Protein AF-A0A923WFX1-F1 (afdb_monomer_lite)

Structure (mmCIF, N/CA/C/O backbone):
data_AF-A0A923WFX1-F1
#
_entry.id   AF-A0A923WFX1-F1
#
loop_
_atom_site.group_PDB
_atom_site.id
_atom_site.type_symbol
_atom_site.label_atom_id
_atom_site.label_alt_id
_atom_site.label_comp_id
_atom_site.label_asym_id
_atom_site.label_entity_id
_atom_site.label_seq_id
_atom_site.pdbx_PD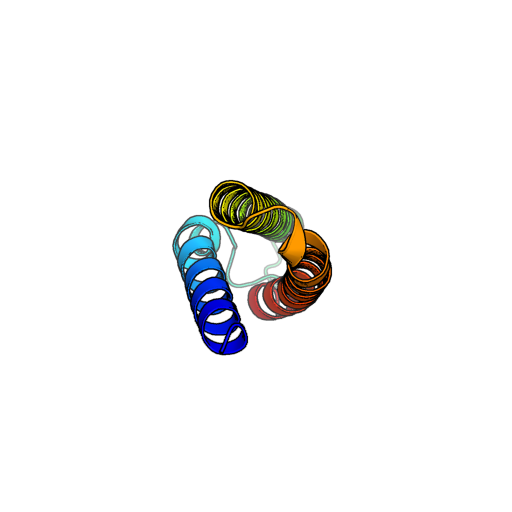B_ins_code
_atom_site.Cartn_x
_atom_site.Cartn_y
_atom_site.Cartn_z
_atom_site.occupancy
_atom_site.B_iso_or_equiv
_atom_site.auth_seq_id
_atom_site.auth_comp_id
_atom_site.auth_asym_id
_atom_site.auth_atom_id
_atom_site.pdbx_PDB_model_num
ATOM 1 N N . MET A 1 1 ? -17.046 -7.056 9.181 1.00 54.22 1 MET A N 1
ATOM 2 C CA . MET A 1 1 ? -15.778 -7.813 9.288 1.00 54.22 1 MET A CA 1
ATOM 3 C C . MET A 1 1 ? -14.644 -6.967 8.711 1.00 54.22 1 MET A C 1
ATOM 5 O O . MET A 1 1 ? -14.670 -6.718 7.514 1.00 54.22 1 MET A O 1
ATOM 9 N N . PRO A 1 2 ? -13.687 -6.487 9.524 1.00 66.69 2 PRO A N 1
ATOM 10 C CA . PRO A 1 2 ? -12.629 -5.570 9.067 1.00 66.69 2 PRO A CA 1
ATOM 11 C C . PRO A 1 2 ? -11.654 -6.188 8.042 1.00 66.69 2 PRO A C 1
ATOM 13 O O . PRO A 1 2 ? -10.977 -5.462 7.326 1.00 66.69 2 PRO A O 1
ATOM 16 N N . TRP A 1 3 ? -11.618 -7.520 7.935 1.00 71.44 3 TRP A N 1
ATOM 17 C CA . TRP A 1 3 ? -10.748 -8.271 7.022 1.00 71.44 3 TRP A CA 1
ATOM 18 C C . TRP A 1 3 ? -11.117 -8.146 5.544 1.00 71.44 3 TRP A C 1
ATOM 20 O O . TRP A 1 3 ? -10.236 -8.130 4.698 1.00 71.44 3 TRP A O 1
ATOM 30 N N . ILE A 1 4 ? -12.405 -8.025 5.220 1.00 78.94 4 ILE A N 1
ATOM 31 C CA . ILE A 1 4 ? -12.843 -7.903 3.820 1.00 78.94 4 ILE A CA 1
ATOM 32 C C . ILE A 1 4 ? -12.394 -6.551 3.259 1.00 78.94 4 ILE A C 1
ATOM 34 O O . ILE A 1 4 ? -11.858 -6.484 2.162 1.00 78.94 4 ILE A O 1
ATOM 38 N N . LEU A 1 5 ? -12.536 -5.485 4.052 1.00 77.75 5 LEU A N 1
ATOM 39 C CA . LEU A 1 5 ? -12.055 -4.150 3.688 1.00 77.75 5 LEU A CA 1
ATOM 40 C C . LEU A 1 5 ? -10.528 -4.109 3.544 1.00 77.75 5 LEU A C 1
ATOM 42 O O . LEU A 1 5 ? -10.035 -3.386 2.691 1.00 77.75 5 LEU A O 1
ATOM 46 N N . PHE A 1 6 ? -9.799 -4.899 4.341 1.00 78.69 6 PHE A N 1
ATOM 47 C CA . PHE A 1 6 ? -8.352 -5.072 4.185 1.00 78.69 6 PHE A CA 1
ATOM 48 C C . PHE A 1 6 ? -7.996 -5.673 2.832 1.00 78.69 6 PHE A C 1
ATOM 50 O O . PHE A 1 6 ? -7.232 -5.080 2.085 1.00 78.69 6 PHE A O 1
ATOM 57 N N . VAL A 1 7 ? -8.589 -6.823 2.506 1.00 82.44 7 VAL A N 1
ATOM 58 C CA . VAL A 1 7 ? -8.282 -7.534 1.260 1.00 82.44 7 VAL A CA 1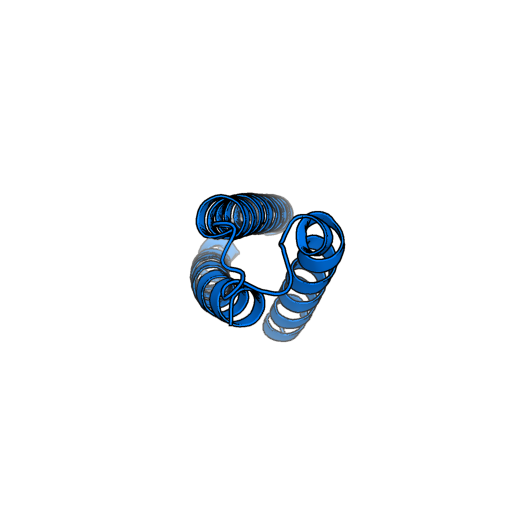
ATOM 59 C C . VAL A 1 7 ? -8.655 -6.683 0.050 1.00 82.44 7 VAL A C 1
ATOM 61 O O . VAL A 1 7 ? -7.874 -6.580 -0.885 1.00 82.44 7 VAL A O 1
ATOM 64 N N . VAL A 1 8 ? -9.816 -6.022 0.078 1.00 86.56 8 VAL A N 1
ATOM 65 C CA . VAL A 1 8 ? -10.236 -5.123 -1.006 1.00 86.56 8 VAL A CA 1
ATOM 66 C C . VAL A 1 8 ? -9.278 -3.938 -1.150 1.00 86.56 8 VAL A C 1
ATOM 68 O O . VAL A 1 8 ? -8.941 -3.578 -2.273 1.00 86.56 8 VAL A O 1
ATOM 71 N N . PHE A 1 9 ? -8.827 -3.344 -0.041 1.00 85.81 9 PHE A N 1
ATOM 72 C CA . PHE A 1 9 ? -7.848 -2.259 -0.074 1.00 85.81 9 PHE A CA 1
ATOM 73 C C . PHE A 1 9 ? -6.514 -2.710 -0.675 1.00 85.81 9 PHE A C 1
ATOM 75 O O . PHE A 1 9 ? -6.045 -2.052 -1.593 1.00 85.81 9 PHE A O 1
ATOM 82 N N . GLU A 1 10 ? -5.946 -3.826 -0.211 1.00 84.62 10 GLU A N 1
ATOM 83 C CA . GLU A 1 10 ? -4.674 -4.357 -0.730 1.00 84.62 10 GLU A CA 1
ATOM 84 C C . GLU A 1 10 ? -4.777 -4.689 -2.221 1.00 84.62 10 GLU A C 1
ATOM 86 O O . GLU A 1 10 ? -3.962 -4.238 -3.012 1.00 84.62 10 GLU A O 1
ATOM 91 N N . VAL A 1 11 ? -5.853 -5.357 -2.652 1.00 86.94 11 VAL A N 1
ATOM 92 C CA . VAL A 1 11 ? -6.075 -5.650 -4.076 1.00 86.94 11 VAL A CA 1
ATOM 93 C C . VAL A 1 11 ? -6.135 -4.360 -4.902 1.00 86.94 11 VAL A C 1
ATOM 95 O O . VAL A 1 11 ? -5.499 -4.266 -5.951 1.00 86.94 11 VAL A O 1
ATOM 98 N N . LEU A 1 12 ? -6.870 -3.345 -4.442 1.00 87.75 12 LEU A N 1
ATOM 99 C CA . LEU A 1 12 ? -6.957 -2.063 -5.146 1.00 87.75 12 LEU A CA 1
ATOM 100 C C . LEU A 1 12 ? -5.629 -1.298 -5.139 1.00 87.75 12 LEU A C 1
ATOM 102 O O . LEU A 1 12 ? -5.290 -0.688 -6.152 1.00 87.75 12 LEU A O 1
ATOM 106 N N . ALA A 1 13 ? -4.889 -1.330 -4.031 1.00 86.81 13 ALA A N 1
ATOM 107 C CA . ALA A 1 13 ? -3.573 -0.718 -3.918 1.00 86.81 13 ALA A CA 1
ATOM 108 C C . ALA A 1 13 ? -2.597 -1.392 -4.886 1.00 86.81 13 ALA A C 1
ATOM 110 O O . ALA A 1 13 ? -2.026 -0.707 -5.732 1.00 86.81 13 ALA A O 1
ATOM 111 N N . TYR A 1 14 ? -2.513 -2.723 -4.863 1.00 84.38 14 TYR A N 1
ATOM 112 C CA . TYR A 1 14 ? -1.670 -3.502 -5.758 1.00 84.38 14 TYR A CA 1
ATOM 113 C C . TYR A 1 14 ? -1.987 -3.229 -7.227 1.00 84.38 14 TYR A C 1
ATOM 115 O O . TYR A 1 14 ? -1.099 -2.850 -7.987 1.00 84.38 14 TYR A O 1
ATOM 123 N N . PHE A 1 15 ? -3.247 -3.375 -7.653 1.00 85.06 15 PHE A N 1
ATOM 124 C CA . PHE A 1 15 ? -3.605 -3.165 -9.059 1.00 85.06 15 PHE A CA 1
ATOM 125 C C . PHE A 1 15 ? -3.481 -1.697 -9.478 1.00 85.06 15 PHE A C 1
ATOM 127 O O . PHE A 1 15 ? -3.021 -1.427 -10.585 1.00 85.06 15 PHE A O 1
ATOM 134 N N . GLY A 1 16 ? -3.831 -0.749 -8.606 1.00 84.56 16 GLY A N 1
ATOM 135 C CA . GLY A 1 16 ? -3.665 0.678 -8.874 1.00 84.56 16 GLY A CA 1
ATOM 136 C C . GLY A 1 16 ? -2.196 1.052 -9.061 1.00 84.56 16 GLY A C 1
ATOM 137 O O . GLY A 1 16 ? -1.828 1.643 -10.076 1.00 84.56 16 GLY A O 1
ATOM 138 N N . LEU A 1 17 ? -1.337 0.642 -8.127 1.00 84.19 17 LEU A N 1
ATOM 139 C CA . LEU A 1 17 ? 0.103 0.882 -8.189 1.00 84.19 17 LEU A CA 1
ATOM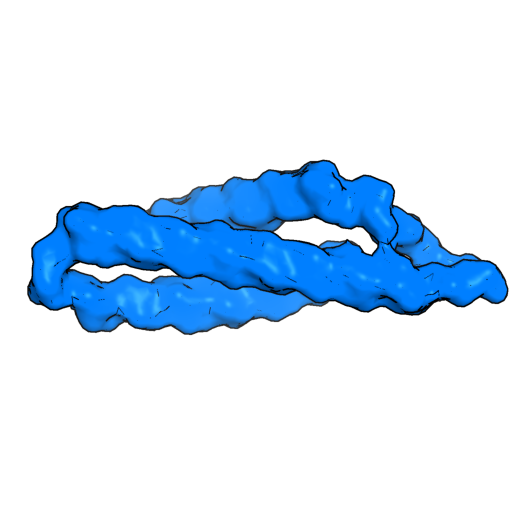 140 C C . LEU A 1 17 ? 0.754 0.123 -9.347 1.00 84.19 17 LEU A C 1
ATOM 142 O O . LEU A 1 17 ? 1.608 0.680 -10.026 1.00 84.19 17 LEU A O 1
ATOM 146 N N . ARG A 1 18 ? 0.321 -1.107 -9.638 1.00 81.50 18 ARG A N 1
ATOM 147 C CA . ARG A 1 18 ? 0.797 -1.880 -10.792 1.00 81.50 18 ARG A CA 1
ATOM 148 C C . ARG A 1 18 ? 0.434 -1.213 -12.116 1.00 81.50 18 ARG A C 1
ATOM 150 O O . ARG A 1 18 ? 1.244 -1.244 -13.031 1.00 81.50 18 ARG A O 1
ATOM 157 N N . VAL A 1 19 ? -0.737 -0.592 -12.242 1.00 81.56 19 VAL A N 1
ATOM 158 C CA . VAL A 1 19 ? -1.092 0.166 -13.455 1.00 81.56 19 VAL A CA 1
ATOM 159 C C . VAL A 1 19 ? -0.259 1.446 -13.572 1.00 81.56 19 VAL A C 1
ATOM 161 O O . VAL A 1 19 ? 0.213 1.761 -14.660 1.00 81.56 19 VAL A O 1
ATOM 164 N N . ILE A 1 20 ? -0.041 2.162 -12.465 1.00 80.38 20 ILE A N 1
ATOM 165 C CA . ILE A 1 20 ? 0.712 3.429 -12.453 1.00 80.38 20 ILE A CA 1
ATOM 166 C C . ILE A 1 20 ? 2.213 3.198 -12.690 1.00 80.38 20 ILE A C 1
ATOM 168 O O . ILE A 1 20 ? 2.834 3.915 -13.470 1.00 80.38 20 ILE A O 1
ATOM 172 N N . PHE A 1 21 ? 2.798 2.204 -12.019 1.00 78.81 21 PHE A N 1
ATOM 173 C CA . PHE A 1 21 ? 4.245 1.978 -11.968 1.00 78.81 21 PHE A CA 1
ATOM 174 C C . PHE A 1 21 ? 4.711 0.754 -12.768 1.00 78.81 21 PHE A C 1
ATOM 176 O O . PHE A 1 21 ? 5.893 0.656 -13.084 1.00 78.81 21 PHE A O 1
ATOM 183 N N . GLY A 1 22 ? 3.821 -0.165 -13.151 1.00 63.25 22 GLY A N 1
ATOM 184 C CA . GLY A 1 22 ? 4.186 -1.378 -13.897 1.00 63.25 22 GLY A CA 1
ATOM 185 C C . GLY A 1 22 ? 4.661 -1.114 -15.326 1.00 63.25 22 GLY A C 1
ATOM 186 O O . GLY A 1 22 ? 5.363 -1.944 -15.887 1.00 63.25 22 GLY A O 1
ATOM 187 N N . GLY A 1 23 ? 4.346 0.054 -15.898 1.00 62.56 23 GLY A N 1
ATOM 188 C CA . GLY A 1 23 ? 4.907 0.500 -17.179 1.00 62.56 23 GLY A CA 1
ATOM 189 C C . GLY A 1 23 ? 6.322 1.086 -17.084 1.00 62.56 23 GLY A C 1
ATOM 190 O O . GLY A 1 23 ? 6.923 1.376 -18.113 1.00 62.56 23 GLY A O 1
ATOM 191 N N . LEU A 1 24 ? 6.852 1.289 -15.871 1.00 60.00 24 LEU A N 1
ATOM 192 C CA . LEU A 1 24 ? 8.181 1.871 -15.651 1.00 60.00 24 LEU A CA 1
ATOM 193 C C . LEU A 1 24 ? 9.293 0.816 -15.549 1.00 60.00 24 LEU A C 1
ATOM 195 O O . LEU A 1 24 ? 10.466 1.181 -15.567 1.00 60.00 24 LEU A O 1
ATOM 199 N N . GLY A 1 25 ? 8.945 -0.468 -15.420 1.00 56.12 25 GLY A N 1
ATOM 200 C CA . GLY A 1 25 ? 9.900 -1.577 -15.351 1.00 56.12 25 GLY A CA 1
ATOM 201 C C . GLY A 1 25 ? 10.131 -2.230 -16.709 1.00 56.12 25 GLY A C 1
ATOM 202 O O . GLY A 1 25 ? 9.208 -2.364 -17.509 1.00 56.12 25 GLY A O 1
ATOM 203 N N . ALA A 1 26 ? 11.366 -2.662 -16.964 1.00 56.62 26 ALA A N 1
ATOM 204 C CA . ALA A 1 26 ? 11.676 -3.488 -18.127 1.00 56.62 26 ALA A CA 1
ATOM 205 C C . ALA A 1 26 ? 11.311 -4.949 -17.818 1.00 56.62 26 ALA A C 1
ATOM 207 O O . ALA A 1 26 ? 11.725 -5.477 -16.785 1.00 56.62 26 ALA A O 1
ATOM 208 N N . THR A 1 27 ? 10.571 -5.605 -18.719 1.00 56.66 27 THR A N 1
ATOM 209 C CA . THR A 1 27 ? 10.098 -6.998 -18.581 1.00 56.66 27 THR A CA 1
ATOM 210 C C . THR A 1 27 ? 11.217 -8.032 -18.473 1.00 56.66 27 THR A C 1
ATOM 212 O O . THR A 1 27 ? 10.979 -9.111 -17.945 1.00 56.66 27 THR A O 1
ATOM 215 N N . ASP A 1 28 ? 12.437 -7.701 -18.903 1.00 54.69 28 ASP A N 1
ATOM 216 C CA . ASP A 1 28 ? 13.558 -8.637 -18.939 1.00 54.69 28 ASP A CA 1
ATOM 217 C C . ASP A 1 28 ? 14.778 -8.093 -18.183 1.00 54.69 28 ASP A C 1
ATOM 219 O O . ASP A 1 28 ? 15.554 -7.270 -18.684 1.00 54.69 28 ASP A O 1
ATOM 223 N N . GLN A 1 29 ? 14.973 -8.595 -16.958 1.00 52.19 29 GLN A N 1
ATOM 224 C CA . GLN A 1 29 ? 16.149 -8.298 -16.121 1.00 52.19 29 GLN A CA 1
ATOM 225 C C . GLN A 1 29 ? 17.436 -8.970 -16.640 1.00 52.19 29 GLN A C 1
ATOM 227 O O . GLN A 1 29 ? 18.535 -8.599 -16.240 1.00 52.19 29 GLN A O 1
ATOM 232 N N . TRP A 1 30 ? 17.297 -9.952 -17.539 1.00 55.78 30 TRP A N 1
ATOM 233 C CA . TRP A 1 30 ? 18.383 -10.755 -18.120 1.00 55.78 30 TRP A CA 1
ATOM 234 C C . TRP A 1 30 ? 18.907 -10.196 -19.449 1.00 55.78 30 TRP A C 1
ATOM 236 O O . TRP A 1 30 ? 19.633 -10.868 -20.182 1.00 55.78 30 TRP A O 1
ATOM 246 N N . THR A 1 31 ? 18.529 -8.963 -19.778 1.00 56.91 31 THR A N 1
ATOM 247 C CA . THR A 1 31 ? 19.003 -8.277 -20.977 1.00 56.91 31 THR A CA 1
ATOM 248 C C . THR A 1 31 ? 20.460 -7.838 -20.762 1.00 56.91 31 THR A C 1
ATOM 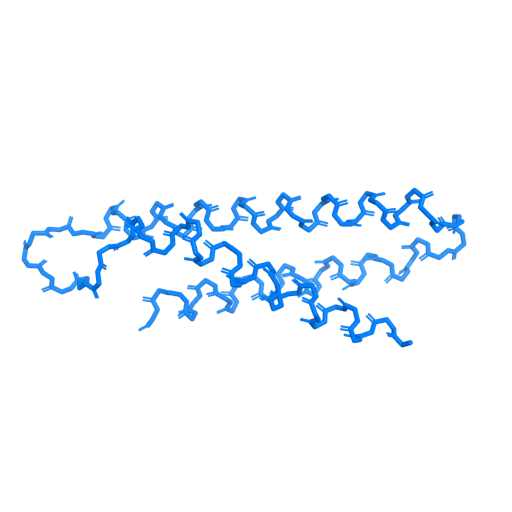250 O O . THR A 1 31 ? 20.768 -7.260 -19.721 1.00 56.91 31 THR A O 1
ATOM 253 N N . PRO A 1 32 ? 21.378 -8.037 -21.729 1.00 59.25 32 PRO A N 1
ATOM 254 C CA . PRO A 1 32 ? 22.788 -7.641 -21.594 1.00 59.25 32 PRO A CA 1
ATOM 255 C C . PRO A 1 32 ? 23.001 -6.126 -21.410 1.00 59.25 32 PRO A C 1
ATOM 257 O O . PRO A 1 32 ? 24.089 -5.695 -21.033 1.00 59.25 32 PRO A O 1
ATOM 260 N N . ASN A 1 33 ? 21.963 -5.314 -21.644 1.00 57.06 33 ASN A N 1
ATOM 261 C CA . ASN A 1 33 ? 21.924 -3.898 -21.303 1.00 57.06 33 ASN A CA 1
ATOM 262 C C . ASN A 1 33 ? 21.272 -3.729 -19.920 1.00 57.06 33 ASN A C 1
ATOM 264 O O . ASN A 1 33 ? 20.067 -3.891 -19.764 1.00 57.06 33 ASN A O 1
ATOM 268 N N . ASN A 1 34 ? 22.104 -3.445 -18.924 1.00 54.47 34 ASN A N 1
ATOM 269 C CA . ASN A 1 34 ? 21.840 -3.493 -17.488 1.00 54.47 34 ASN A CA 1
ATOM 270 C C . ASN A 1 34 ? 20.586 -2.691 -17.034 1.00 54.47 34 ASN A C 1
ATOM 272 O O . ASN A 1 34 ? 20.675 -1.493 -16.769 1.00 54.47 34 ASN A O 1
ATOM 276 N N . THR A 1 35 ? 19.423 -3.346 -16.904 1.00 60.62 35 THR A N 1
ATOM 277 C CA . THR A 1 35 ? 18.150 -2.760 -16.414 1.00 60.62 35 THR A CA 1
ATOM 278 C C . THR A 1 35 ? 17.921 -2.936 -14.906 1.00 60.62 35 THR A C 1
ATOM 280 O O . THR A 1 35 ? 16.895 -2.494 -14.385 1.00 60.62 35 THR A O 1
ATOM 283 N N . ILE A 1 36 ? 18.887 -3.505 -14.169 1.00 62.28 36 ILE A N 1
ATOM 284 C CA . ILE A 1 36 ? 18.839 -3.672 -12.699 1.00 62.28 36 ILE A CA 1
ATOM 285 C C . ILE A 1 36 ? 18.519 -2.336 -12.003 1.00 62.28 36 ILE A C 1
ATOM 287 O O . ILE A 1 36 ? 17.721 -2.279 -11.065 1.00 62.28 36 ILE A O 1
ATOM 291 N N . SER A 1 37 ? 19.096 -1.241 -12.511 1.00 64.75 37 SER A N 1
ATOM 292 C CA . SER A 1 37 ? 18.896 0.124 -12.013 1.00 64.75 37 SER A CA 1
ATOM 293 C C . SER A 1 37 ? 17.490 0.693 -12.279 1.00 64.75 37 SER A C 1
ATOM 295 O O . SER A 1 37 ? 17.075 1.629 -11.601 1.00 64.75 37 SER A O 1
ATOM 297 N N . LEU A 1 38 ? 16.735 0.144 -13.229 1.00 67.88 38 LEU A N 1
ATOM 298 C CA . LEU A 1 38 ? 15.364 0.572 -13.505 1.00 67.88 38 LEU A CA 1
ATOM 299 C C . LEU A 1 38 ? 14.371 -0.189 -12.618 1.00 67.88 38 LEU A C 1
ATOM 301 O O . LEU A 1 38 ? 13.457 0.401 -12.049 1.00 67.88 38 LEU A O 1
ATOM 305 N N . ASN A 1 39 ? 14.610 -1.482 -12.402 1.00 75.38 39 ASN A N 1
ATOM 306 C CA . ASN A 1 39 ? 13.700 -2.324 -11.628 1.00 75.38 39 ASN A CA 1
ATOM 307 C C . ASN A 1 39 ? 13.753 -2.043 -10.117 1.00 75.38 39 ASN A C 1
ATOM 309 O O . ASN A 1 39 ? 12.705 -2.044 -9.470 1.00 75.38 39 ASN A O 1
ATOM 313 N N . TRP A 1 40 ? 14.918 -1.703 -9.541 1.00 76.62 40 TRP A N 1
ATOM 314 C CA . TRP A 1 40 ? 14.944 -1.241 -8.140 1.00 76.62 40 TRP A CA 1
ATOM 315 C C . TRP A 1 40 ? 14.204 0.096 -7.973 1.00 76.62 40 TRP A C 1
ATOM 317 O O . TRP A 1 40 ? 13.544 0.301 -6.958 1.00 76.62 40 TRP A O 1
ATOM 327 N N . ALA A 1 41 ? 14.266 0.990 -8.970 1.00 81.12 41 ALA A N 1
ATOM 328 C CA . ALA A 1 41 ? 13.568 2.269 -8.919 1.00 81.12 41 ALA A CA 1
ATOM 329 C C . ALA A 1 41 ? 12.046 2.060 -8.924 1.00 81.12 41 ALA A C 1
ATOM 331 O O . ALA A 1 41 ? 11.341 2.684 -8.133 1.00 81.12 41 ALA A O 1
ATOM 332 N N . VAL A 1 42 ? 11.544 1.130 -9.743 1.00 80.31 42 VAL A N 1
ATOM 333 C CA . VAL A 1 42 ? 10.131 0.709 -9.739 1.00 80.31 42 VAL A CA 1
ATOM 334 C C . VAL A 1 42 ? 9.726 0.170 -8.369 1.00 80.31 42 VAL A C 1
ATOM 336 O O . VAL A 1 42 ? 8.688 0.567 -7.844 1.00 80.31 42 VAL A O 1
ATOM 339 N N . ALA A 1 43 ? 10.560 -0.672 -7.755 1.00 82.25 43 ALA A N 1
ATOM 340 C CA . ALA A 1 43 ? 10.298 -1.203 -6.421 1.00 82.25 43 ALA A CA 1
ATOM 341 C C . ALA A 1 43 ? 10.220 -0.094 -5.361 1.00 82.25 43 ALA A C 1
ATOM 343 O O . ALA A 1 43 ? 9.310 -0.092 -4.536 1.00 82.25 43 ALA A O 1
ATOM 344 N N . VAL A 1 44 ? 11.128 0.887 -5.405 1.00 86.44 44 VAL A N 1
ATOM 345 C CA . VAL A 1 44 ? 11.108 2.037 -4.489 1.00 86.44 44 VAL A CA 1
ATOM 346 C C . VAL A 1 44 ? 9.847 2.876 -4.678 1.00 86.44 44 VAL A C 1
ATOM 348 O O . VAL A 1 44 ? 9.190 3.207 -3.692 1.00 86.44 44 VAL A O 1
ATOM 351 N N . TRP A 1 45 ? 9.470 3.189 -5.920 1.00 86.25 45 TRP A N 1
ATOM 352 C CA . TRP A 1 45 ? 8.236 3.928 -6.201 1.00 86.25 45 TRP A CA 1
ATOM 353 C C . TRP A 1 45 ? 6.990 3.174 -5.741 1.00 86.25 45 TRP A C 1
ATOM 355 O O . TRP A 1 45 ? 6.094 3.780 -5.151 1.00 86.25 45 TRP A O 1
ATOM 365 N N . PHE A 1 46 ? 6.964 1.856 -5.939 1.00 85.75 46 PHE A N 1
ATOM 366 C CA . PHE A 1 46 ? 5.884 0.998 -5.468 1.00 85.75 46 PHE A CA 1
ATOM 367 C C . PHE A 1 46 ? 5.776 1.021 -3.937 1.00 85.75 46 PHE A C 1
ATOM 369 O O . PHE A 1 46 ? 4.698 1.275 -3.406 1.00 85.75 46 PHE A O 1
ATOM 376 N N . ILE A 1 47 ? 6.897 0.853 -3.226 1.00 86.81 47 ILE A N 1
ATOM 377 C CA . ILE A 1 47 ? 6.958 0.920 -1.757 1.00 86.81 47 ILE A CA 1
ATOM 378 C C . ILE A 1 47 ? 6.460 2.277 -1.253 1.00 86.81 47 ILE A C 1
ATOM 380 O O . ILE A 1 47 ? 5.612 2.338 -0.363 1.00 86.81 47 ILE A O 1
ATOM 384 N N . LEU A 1 48 ? 6.956 3.376 -1.826 1.00 90.44 48 LEU A N 1
ATOM 385 C CA . LEU A 1 48 ? 6.550 4.722 -1.422 1.00 90.44 48 LEU A CA 1
ATOM 386 C C . LEU A 1 48 ? 5.056 4.960 -1.668 1.00 90.44 48 LEU A C 1
ATOM 388 O O . LEU A 1 48 ? 4.370 5.489 -0.791 1.00 90.44 48 LEU A O 1
ATOM 392 N N . GLY A 1 49 ? 4.544 4.540 -2.828 1.00 89.50 49 GLY A N 1
ATOM 393 C CA . GLY A 1 49 ? 3.126 4.635 -3.165 1.00 89.50 49 GLY A CA 1
ATOM 394 C C . GLY A 1 49 ? 2.246 3.822 -2.217 1.00 89.50 49 GLY A C 1
ATOM 395 O O . GLY A 1 49 ? 1.234 4.330 -1.729 1.00 89.50 49 GLY A O 1
ATOM 396 N N . HIS A 1 50 ? 2.663 2.598 -1.887 1.00 87.31 50 HIS A N 1
ATOM 397 C CA . HIS A 1 50 ? 1.936 1.723 -0.968 1.00 87.31 50 HIS A CA 1
ATOM 398 C C . HIS A 1 50 ? 1.906 2.275 0.451 1.00 87.31 50 HIS A C 1
ATOM 400 O O . HIS A 1 50 ? 0.846 2.341 1.075 1.00 87.31 50 HIS A O 1
ATOM 406 N N . VAL A 1 51 ? 3.048 2.752 0.954 1.00 88.50 51 VAL A N 1
ATOM 407 C CA . VAL A 1 51 ? 3.124 3.410 2.264 1.00 88.50 51 VAL A CA 1
ATOM 408 C C . VAL A 1 51 ? 2.235 4.652 2.287 1.00 88.50 51 VAL A C 1
ATOM 410 O O . VAL A 1 51 ? 1.471 4.827 3.236 1.00 88.50 51 VAL A O 1
ATOM 413 N N . ALA A 1 52 ? 2.268 5.485 1.243 1.00 89.25 52 ALA A N 1
ATOM 414 C CA . ALA A 1 52 ? 1.421 6.672 1.154 1.00 89.25 52 ALA A CA 1
ATOM 415 C C . ALA A 1 52 ? -0.078 6.319 1.175 1.00 89.25 52 ALA A C 1
ATOM 417 O O . ALA A 1 52 ? -0.832 6.911 1.951 1.00 89.25 52 ALA A O 1
ATOM 418 N N . LEU A 1 53 ? -0.502 5.319 0.393 1.00 89.12 53 LEU A N 1
ATOM 419 C CA . LEU A 1 53 ? -1.875 4.799 0.391 1.00 89.12 53 LEU A CA 1
ATOM 420 C C . LEU A 1 53 ? -2.281 4.266 1.767 1.00 89.12 53 LEU A C 1
ATOM 422 O O . LEU A 1 53 ? -3.357 4.592 2.270 1.00 89.12 53 LEU A O 1
ATOM 426 N N . THR A 1 54 ? -1.403 3.491 2.399 1.00 85.75 54 THR A N 1
ATOM 427 C CA . THR A 1 54 ? -1.647 2.885 3.711 1.00 85.75 54 THR A CA 1
ATOM 428 C C . THR A 1 54 ? -1.776 3.951 4.797 1.00 85.75 54 THR A C 1
ATOM 430 O O . THR A 1 54 ? -2.683 3.888 5.629 1.00 85.75 54 THR A O 1
ATOM 433 N N . VAL A 1 55 ? -0.918 4.974 4.777 1.00 84.94 55 VAL A N 1
ATOM 434 C CA . VAL A 1 55 ? -0.988 6.114 5.702 1.00 84.94 55 VAL A CA 1
ATOM 435 C C . VAL A 1 55 ? -2.255 6.934 5.460 1.00 84.94 55 VAL A C 1
ATOM 437 O O . VAL A 1 55 ? -2.943 7.274 6.421 1.00 84.94 55 VAL A O 1
ATOM 440 N N . ALA A 1 56 ? -2.618 7.214 4.206 1.00 85.38 56 ALA A N 1
ATOM 441 C CA . ALA A 1 56 ? -3.851 7.928 3.879 1.00 85.38 56 ALA A CA 1
ATOM 442 C C . ALA A 1 56 ? -5.096 7.163 4.362 1.00 85.38 56 ALA A C 1
ATOM 444 O O . ALA A 1 56 ? -5.963 7.743 5.023 1.00 85.38 56 ALA A O 1
ATOM 445 N N . ALA A 1 57 ? -5.150 5.850 4.117 1.00 83.31 57 ALA A N 1
ATOM 446 C CA . ALA A 1 57 ? -6.212 4.977 4.606 1.00 83.31 57 ALA A CA 1
ATOM 447 C C . ALA A 1 57 ? -6.262 4.951 6.142 1.00 83.31 57 ALA A C 1
ATOM 449 O O . ALA A 1 57 ? -7.342 5.07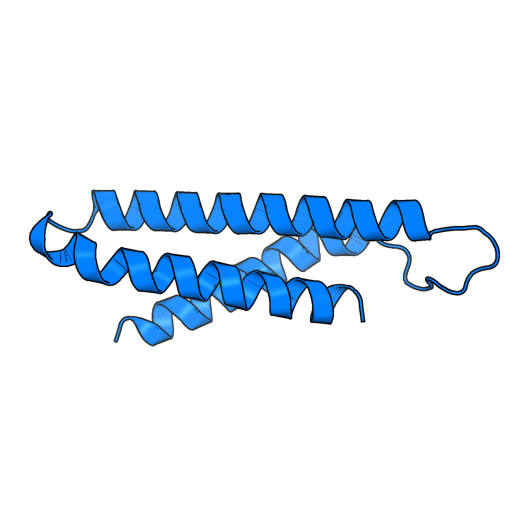0 6.728 1.00 83.31 57 ALA A O 1
ATOM 450 N N . TYR A 1 58 ? -5.103 4.872 6.804 1.00 81.38 58 TYR A N 1
ATOM 451 C CA . TYR A 1 58 ? -4.990 4.933 8.261 1.00 81.38 58 TYR A CA 1
ATOM 452 C C . TYR A 1 58 ? -5.516 6.258 8.821 1.00 81.38 58 TYR A C 1
ATOM 454 O O . TYR A 1 58 ? -6.288 6.255 9.781 1.00 81.38 58 TYR A O 1
ATOM 462 N N . LEU A 1 59 ? -5.146 7.390 8.215 1.00 82.12 59 LEU A N 1
ATOM 463 C CA . LEU A 1 59 ? -5.609 8.715 8.624 1.00 82.12 59 LEU A CA 1
ATOM 464 C C . LEU A 1 59 ? -7.121 8.860 8.430 1.00 82.12 59 LEU A C 1
ATOM 466 O O . LEU A 1 59 ? -7.804 9.292 9.358 1.00 82.12 59 LEU A O 1
ATOM 470 N N . MET A 1 60 ? -7.662 8.432 7.285 1.00 81.81 60 MET A N 1
ATOM 471 C CA . MET A 1 60 ? -9.108 8.427 7.034 1.00 81.81 60 MET A CA 1
ATOM 472 C C . MET A 1 60 ? -9.869 7.575 8.056 1.00 81.81 60 MET A C 1
ATOM 474 O O . MET A 1 60 ? -10.894 8.013 8.586 1.00 81.81 60 MET A O 1
ATOM 478 N N . LEU A 1 61 ? -9.374 6.373 8.372 1.00 76.56 61 LEU A N 1
ATOM 479 C CA . LEU A 1 61 ? -9.982 5.522 9.397 1.00 76.56 61 LEU A CA 1
ATOM 480 C C . LEU A 1 61 ? -9.866 6.146 10.789 1.00 76.56 61 LEU A C 1
ATOM 482 O O . LEU A 1 61 ? -10.833 6.123 11.544 1.00 76.56 61 LEU A O 1
ATOM 486 N N . SER A 1 62 ? -8.712 6.720 11.125 1.00 70.50 62 SER A N 1
ATOM 487 C CA . SER A 1 62 ? -8.451 7.358 12.420 1.00 70.50 62 SER A CA 1
ATOM 488 C C . SER A 1 62 ? -9.326 8.594 12.645 1.00 70.50 62 SER A C 1
ATOM 490 O O . SER A 1 62 ? -9.765 8.835 13.767 1.00 70.50 62 SER A O 1
ATOM 492 N N . GLN A 1 63 ? -9.640 9.342 11.582 1.00 75.88 63 GLN A N 1
ATOM 493 C CA . GLN A 1 63 ? -10.593 10.454 11.631 1.00 75.88 63 GLN A CA 1
ATOM 494 C C . GLN A 1 63 ? -12.046 9.980 11.796 1.00 75.88 63 GLN A C 1
ATOM 496 O O . GLN A 1 63 ? -12.850 10.684 12.402 1.00 75.88 63 GLN A O 1
ATOM 501 N N . ARG A 1 64 ? -12.392 8.787 11.291 1.00 71.94 64 ARG A N 1
ATOM 502 C CA . ARG A 1 64 ? -13.750 8.215 11.386 1.00 71.94 64 ARG A CA 1
ATOM 503 C C . ARG A 1 64 ? -14.000 7.391 12.654 1.00 71.94 64 ARG A C 1
ATOM 505 O O . ARG A 1 64 ? -15.151 7.227 13.050 1.00 71.94 64 ARG A O 1
ATOM 512 N N . LEU A 1 65 ? -12.962 6.843 13.284 1.00 61.66 65 LEU A N 1
ATOM 513 C CA . LEU A 1 65 ? -13.081 5.958 14.446 1.00 61.66 65 LEU A CA 1
ATOM 514 C C . LEU A 1 65 ? -12.835 6.724 15.752 1.00 61.66 65 LEU A C 1
ATOM 516 O O . LEU A 1 65 ? -11.736 7.209 16.013 1.00 61.66 65 LEU A O 1
ATOM 520 N N . ALA A 1 66 ? -13.853 6.762 16.619 1.00 58.03 66 ALA A N 1
ATOM 521 C CA . ALA A 1 66 ? -13.730 7.257 17.990 1.00 58.03 66 ALA A CA 1
ATOM 522 C C . ALA A 1 66 ? -12.542 6.586 18.711 1.00 58.03 66 ALA A C 1
ATOM 524 O O . ALA A 1 66 ? -12.303 5.387 18.533 1.00 58.03 66 ALA A O 1
ATOM 525 N N . GLN A 1 67 ? -11.817 7.347 19.547 1.00 60.19 67 GLN A N 1
ATOM 526 C CA . GLN A 1 67 ? -10.514 6.977 20.136 1.00 60.19 67 GLN A CA 1
ATOM 527 C C . GLN A 1 67 ? -10.431 5.562 20.744 1.00 60.19 67 GLN A C 1
ATOM 529 O O . GLN A 1 67 ? -9.352 4.973 20.786 1.00 60.19 67 GLN A O 1
ATOM 534 N N . LYS A 1 68 ? -11.569 4.983 21.141 1.00 59.66 68 LYS A N 1
ATOM 535 C CA . LYS A 1 68 ? -11.711 3.634 21.701 1.00 59.66 68 LYS A CA 1
ATOM 536 C C . LYS A 1 68 ? -11.278 2.490 20.763 1.00 59.66 68 LYS A C 1
ATOM 538 O O . LYS A 1 68 ? -10.942 1.419 21.256 1.00 59.66 68 LYS A O 1
ATOM 543 N N . TYR A 1 69 ? -11.251 2.691 19.440 1.00 61.81 69 TYR A N 1
ATOM 544 C CA . TYR A 1 69 ? -10.878 1.648 18.463 1.00 61.81 69 TYR A CA 1
ATOM 545 C C . TYR A 1 69 ? -9.466 1.783 17.877 1.00 61.81 69 TYR A C 1
ATOM 547 O O . TYR A 1 69 ? -9.057 0.926 17.088 1.00 61.81 69 TYR A O 1
ATOM 555 N N . ARG A 1 70 ? -8.686 2.794 18.289 1.00 60.75 70 ARG A N 1
ATOM 556 C CA . ARG A 1 70 ? -7.316 3.029 17.786 1.00 60.75 70 ARG A CA 1
ATOM 557 C C . ARG A 1 70 ? -6.406 1.801 17.919 1.00 60.75 70 ARG A C 1
ATOM 559 O O . ARG A 1 70 ? -5.633 1.516 17.010 1.00 60.75 70 ARG A O 1
ATOM 566 N N . GLY A 1 71 ? -6.576 1.012 18.983 1.00 63.53 71 GLY A N 1
ATOM 567 C CA . GLY A 1 71 ? -5.799 -0.212 19.218 1.00 63.53 71 GLY A CA 1
ATOM 568 C C . GLY A 1 71 ? -5.993 -1.324 18.175 1.00 63.53 71 GLY A C 1
ATOM 569 O O . GLY A 1 71 ? -5.128 -2.184 18.050 1.00 63.53 71 GLY A O 1
ATOM 570 N N . ARG A 1 72 ? -7.084 -1.315 17.391 1.00 67.25 72 ARG A N 1
ATOM 571 C CA . ARG A 1 72 ? -7.315 -2.303 16.314 1.00 67.25 72 ARG A CA 1
ATOM 572 C C . ARG A 1 72 ? -6.807 -1.862 14.943 1.00 67.25 72 ARG A C 1
ATOM 574 O O . ARG A 1 72 ? -6.713 -2.702 14.054 1.00 67.25 72 ARG A O 1
ATOM 581 N N . VAL A 1 73 ? -6.478 -0.583 14.768 1.00 69.06 73 VAL A N 1
ATOM 582 C CA . VAL A 1 73 ? -5.999 -0.053 13.481 1.00 69.06 73 VAL A CA 1
ATOM 583 C C . VAL A 1 73 ? -4.483 -0.247 13.341 1.00 69.06 73 VAL A C 1
ATOM 585 O O . VAL A 1 73 ? -3.989 -0.503 12.249 1.00 69.06 73 VAL A O 1
ATOM 588 N N . LEU A 1 74 ? -3.742 -0.235 14.454 1.00 77.12 74 LEU A N 1
ATOM 589 C CA . LEU A 1 74 ? -2.290 -0.446 14.452 1.00 77.12 74 LEU A CA 1
ATOM 590 C C . LEU A 1 74 ? -1.867 -1.833 13.907 1.00 77.12 74 LEU A C 1
ATOM 592 O O . LEU A 1 74 ? -0.991 -1.880 13.048 1.00 77.12 74 LEU A O 1
ATOM 596 N N . PRO A 1 75 ? -2.501 -2.964 14.289 1.00 80.88 75 PRO A N 1
ATOM 597 C CA . PRO A 1 75 ? -2.193 -4.273 13.701 1.00 80.88 75 PRO A CA 1
ATOM 598 C C . PRO A 1 75 ? -2.521 -4.365 12.206 1.00 80.88 75 PRO A C 1
ATOM 600 O O . PRO A 1 75 ? -1.929 -5.173 11.498 1.00 80.88 75 PRO A O 1
ATOM 603 N N . TRP A 1 76 ? -3.484 -3.571 11.734 1.00 79.44 76 TRP A N 1
ATOM 604 C CA . TRP A 1 76 ? -3.883 -3.519 10.328 1.00 79.44 76 TRP A CA 1
ATOM 605 C C . TRP A 1 76 ? -2.802 -2.838 9.484 1.00 79.44 76 TRP A C 1
ATOM 607 O O . TRP A 1 76 ? -2.407 -3.369 8.452 1.00 79.44 76 TRP A O 1
ATOM 617 N N . PHE A 1 77 ? -2.239 -1.738 9.995 1.00 80.50 77 PHE A N 1
ATOM 618 C CA . PHE A 1 77 ? -1.080 -1.067 9.403 1.00 80.50 77 PHE A CA 1
ATOM 619 C C . PHE A 1 77 ? 0.135 -2.004 9.294 1.00 80.50 77 PHE A C 1
ATOM 621 O O . PHE A 1 77 ? 0.712 -2.150 8.220 1.00 80.50 77 PHE A O 1
ATOM 628 N N . TRP A 1 78 ? 0.477 -2.717 10.374 1.00 82.44 78 TRP A N 1
ATOM 629 C CA . TRP A 1 78 ? 1.590 -3.677 10.362 1.00 82.44 78 TRP A CA 1
ATOM 630 C C . TRP A 1 78 ? 1.389 -4.832 9.372 1.00 82.44 78 TRP A C 1
ATOM 632 O O . TRP A 1 78 ? 2.344 -5.277 8.742 1.00 82.44 78 TRP A O 1
ATOM 642 N N . ARG A 1 79 ? 0.151 -5.311 9.203 1.00 84.56 79 ARG A N 1
ATOM 643 C CA . ARG A 1 79 ? -0.171 -6.350 8.210 1.00 84.56 79 ARG A CA 1
ATOM 644 C C . ARG A 1 79 ? -0.062 -5.839 6.778 1.00 84.56 79 ARG A C 1
ATOM 646 O O . ARG A 1 79 ? 0.418 -6.584 5.936 1.00 84.56 79 ARG A O 1
ATOM 653 N N . SER A 1 80 ? -0.460 -4.594 6.526 1.00 81.56 80 SER A N 1
ATOM 654 C CA . SER A 1 80 ? -0.308 -3.955 5.215 1.00 81.56 80 SER A CA 1
ATOM 655 C C . SER A 1 80 ? 1.165 -3.792 4.827 1.00 81.56 80 SER A C 1
ATOM 657 O O . SER A 1 80 ? 1.553 -4.104 3.708 1.00 81.56 80 SER A O 1
ATOM 659 N N . LEU A 1 81 ? 2.031 -3.436 5.784 1.00 84.44 81 LEU A N 1
ATOM 660 C CA . LEU A 1 81 ? 3.479 -3.398 5.545 1.00 84.44 81 LEU A CA 1
ATOM 661 C C . LEU A 1 81 ? 4.063 -4.773 5.200 1.00 84.44 81 LEU A C 1
ATOM 663 O O . LEU A 1 81 ? 4.936 -4.867 4.343 1.00 84.44 81 LEU A O 1
ATOM 667 N N . LEU A 1 82 ? 3.593 -5.843 5.848 1.00 87.31 82 LEU A N 1
ATOM 668 C CA . LEU A 1 82 ? 4.009 -7.202 5.493 1.00 87.31 82 LEU A CA 1
ATOM 669 C C . LEU A 1 82 ? 3.501 -7.608 4.104 1.00 87.31 82 LEU A C 1
ATOM 671 O O . LEU A 1 82 ? 4.253 -8.217 3.347 1.00 87.31 82 LEU A O 1
ATOM 675 N N . ALA A 1 83 ? 2.260 -7.252 3.761 1.00 86.25 83 ALA A N 1
ATOM 676 C CA . ALA A 1 83 ? 1.693 -7.499 2.437 1.00 86.25 83 ALA A CA 1
ATOM 677 C C . ALA A 1 83 ? 2.499 -6.783 1.343 1.00 86.25 83 ALA A C 1
ATOM 679 O O . ALA A 1 83 ? 2.882 -7.423 0.371 1.00 86.25 83 ALA A O 1
ATOM 680 N N . MET A 1 84 ? 2.889 -5.526 1.570 1.00 84.94 84 MET A N 1
ATOM 681 C CA . MET A 1 84 ? 3.736 -4.749 0.660 1.00 84.94 84 MET A CA 1
ATOM 682 C C . MET A 1 84 ? 5.028 -5.481 0.281 1.00 84.94 84 MET A C 1
ATOM 684 O O . MET A 1 84 ? 5.430 -5.470 -0.878 1.00 84.94 84 MET A O 1
ATOM 688 N N . VAL A 1 85 ? 5.691 -6.127 1.249 1.00 84.31 85 VAL A N 1
ATOM 689 C CA . VAL A 1 85 ? 6.916 -6.891 0.972 1.00 84.31 85 VAL A CA 1
ATOM 690 C C . VAL A 1 85 ? 6.611 -8.026 -0.003 1.00 84.31 85 VAL A C 1
ATOM 692 O O . VAL A 1 85 ? 7.313 -8.178 -0.999 1.00 84.31 85 VAL A O 1
ATOM 695 N N . VAL A 1 86 ? 5.539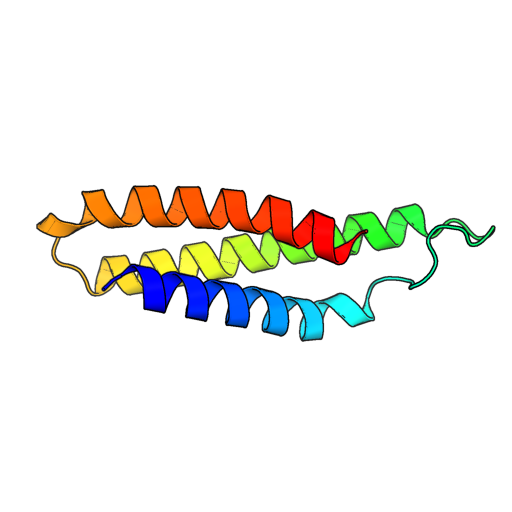 -8.783 0.243 1.00 85.69 86 VAL A N 1
ATOM 696 C CA . VAL A 1 86 ? 5.100 -9.873 -0.641 1.00 85.69 86 VAL A CA 1
ATOM 697 C C . VAL A 1 86 ? 4.744 -9.340 -2.030 1.00 85.69 86 VAL A C 1
ATOM 699 O O . VAL A 1 86 ? 5.162 -9.916 -3.029 1.00 85.69 86 VAL A O 1
ATOM 702 N N . GLU A 1 87 ? 4.028 -8.223 -2.108 1.00 83.75 87 GLU A N 1
ATOM 703 C CA . GLU A 1 87 ? 3.615 -7.605 -3.369 1.00 83.75 87 GLU A CA 1
ATOM 704 C C . GLU A 1 87 ? 4.794 -7.135 -4.219 1.00 83.75 87 GLU A C 1
ATOM 706 O O . GLU A 1 87 ? 4.791 -7.347 -5.430 1.00 83.75 87 GLU A O 1
ATOM 711 N N . VAL A 1 88 ? 5.824 -6.559 -3.596 1.00 81.00 88 VAL A N 1
ATOM 712 C CA . VAL A 1 88 ? 7.057 -6.167 -4.288 1.00 81.00 88 VAL A CA 1
ATOM 713 C C . VAL A 1 88 ? 7.774 -7.393 -4.852 1.00 81.00 88 VAL A C 1
ATOM 715 O O . VAL A 1 88 ? 8.210 -7.358 -5.999 1.00 81.00 88 VAL A O 1
ATOM 718 N N . PHE A 1 89 ? 7.859 -8.493 -4.096 1.00 80.75 89 PHE A N 1
ATOM 719 C CA . PHE A 1 89 ? 8.425 -9.746 -4.610 1.00 80.75 89 PHE A CA 1
ATOM 720 C C . PHE A 1 89 ? 7.618 -10.306 -5.785 1.00 80.75 89 PHE A C 1
ATOM 722 O O . PHE A 1 89 ? 8.212 -10.748 -6.759 1.00 80.75 89 PHE A O 1
ATOM 729 N N . VAL A 1 90 ? 6.285 -10.250 -5.724 1.00 81.88 90 VAL A N 1
ATOM 730 C CA . VAL A 1 90 ? 5.401 -10.681 -6.824 1.00 81.88 90 VAL A CA 1
ATOM 731 C C . VAL A 1 90 ? 5.502 -9.756 -8.040 1.00 81.88 90 VAL A C 1
ATOM 733 O O . VAL A 1 90 ? 5.259 -10.185 -9.161 1.00 81.88 90 VAL A O 1
ATOM 736 N N . LEU A 1 91 ? 5.811 -8.476 -7.840 1.00 77.25 91 LEU A N 1
ATOM 737 C CA . LEU A 1 91 ? 5.993 -7.521 -8.931 1.00 77.25 91 LEU A CA 1
ATOM 738 C C . LEU A 1 91 ? 7.364 -7.664 -9.612 1.00 77.25 91 LEU A C 1
ATOM 740 O O . LEU A 1 91 ? 7.472 -7.370 -10.800 1.00 77.25 91 LEU A O 1
ATOM 744 N N . LEU A 1 92 ? 8.396 -8.070 -8.865 1.00 73.06 92 LEU A N 1
ATOM 745 C CA . LEU A 1 92 ? 9.777 -8.188 -9.347 1.00 73.06 92 LEU A CA 1
ATOM 746 C C . LEU A 1 92 ? 10.184 -9.594 -9.812 1.00 73.06 92 LEU A C 1
ATOM 748 O O . LEU A 1 92 ? 11.173 -9.694 -10.540 1.00 73.06 92 LEU A O 1
ATOM 752 N N . GLY A 1 93 ? 9.507 -10.640 -9.333 1.00 65.38 93 GLY A N 1
ATOM 753 C CA . GLY A 1 93 ? 9.732 -12.040 -9.710 1.00 65.38 93 GLY A CA 1
ATOM 754 C C . GLY A 1 93 ? 8.904 -12.457 -10.912 1.00 65.38 93 GLY A C 1
ATOM 755 O O . GLY A 1 93 ? 9.454 -13.221 -11.733 1.00 65.38 93 GLY A O 1
#

pLDDT: mean 75.58, std 11.21, range [52.19, 90.44]

Foldseek 3Di:
DVVVVLVVLLVCLLVVLCVVLVVQADPDCPDPPHRVVRLVVSLVSSLVSLLVSLVVVLVVVVVVDDPVCNVVSVVSSVVSNVSSVVSSVVSRD

Sequence (93 aa):
MPWILFVVFEVLAYFGLRVIFGGLGATDQWTPNNTISLNWAVAVWFILGHVALTVAAYLMLSQRLAQKYRGRVLPWFWRSLLAMVVEVFVLLG

Secondary structure (DSSP, 8-state):
-HHHHHHHHHHHHHHHHHHHHGGGS-S-TTSSS--HHHHHHHHHHHHHHHHHHHHHHHHHHHHHS-GGGHHHHHHHHHHHHHHHHHHHHHHH-

Radius of gyration: 15.65 Å; chains: 1; bounding box: 39×22×43 Å